Protein AF-A0A5C7VAH7-F1 (afdb_monomer_lite)

Foldseek 3Di:
DKFKKKKAFPDDLVCLVVVVVVLCVVCVQKDWDDPDRRITIIIHDPVSLVVSCPDPRIHIDTDD

Radius of gyration: 10.49 Å; chains: 1; bounding box: 21×20×28 Å

pLDDT: mean 90.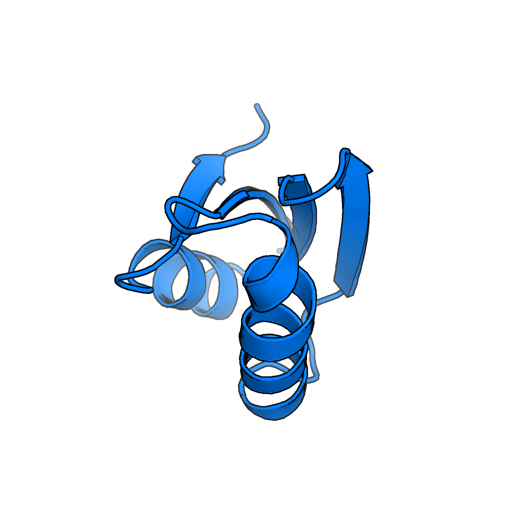65, std 6.03, range [56.12, 95.25]

Structure (mmCIF, N/CA/C/O backbone):
data_AF-A0A5C7VAH7-F1
#
_entry.id   AF-A0A5C7VAH7-F1
#
loop_
_atom_site.group_PDB
_atom_site.id
_atom_site.type_symbol
_atom_site.label_atom_id
_atom_site.label_alt_id
_atom_site.label_comp_id
_atom_site.label_asym_id
_atom_site.label_entity_id
_atom_site.label_seq_id
_atom_site.pdbx_PDB_ins_code
_atom_site.Cartn_x
_atom_site.Cartn_y
_atom_site.Cartn_z
_atom_site.occupancy
_atom_site.B_iso_or_equiv
_atom_site.auth_seq_id
_atom_site.auth_comp_id
_atom_site.auth_asym_id
_atom_site.auth_atom_id
_atom_site.pdbx_PDB_model_num
ATOM 1 N N . MET A 1 1 ? -7.464 6.577 13.378 1.00 76.25 1 MET A N 1
ATOM 2 C CA . MET A 1 1 ? -6.216 7.343 13.179 1.00 76.25 1 MET A CA 1
ATOM 3 C C . MET A 1 1 ? -5.637 6.919 11.843 1.00 76.25 1 MET A C 1
ATOM 5 O O . MET A 1 1 ? -5.561 5.719 11.601 1.00 76.25 1 MET A O 1
ATOM 9 N N . THR A 1 2 ? -5.338 7.871 10.965 1.00 86.56 2 THR A N 1
ATOM 10 C CA . THR A 1 2 ? -4.690 7.616 9.672 1.00 86.56 2 THR A CA 1
ATOM 11 C C . THR A 1 2 ? -3.181 7.544 9.869 1.00 86.56 2 THR A C 1
ATOM 13 O O . THR A 1 2 ? -2.611 8.391 10.550 1.00 86.56 2 THR A O 1
ATOM 16 N N . GLN A 1 3 ? -2.561 6.531 9.282 1.00 90.75 3 GLN A N 1
ATOM 17 C CA . GLN A 1 3 ? -1.130 6.283 9.246 1.00 90.75 3 GLN A CA 1
ATOM 18 C C . GLN A 1 3 ? -0.584 6.564 7.852 1.00 90.75 3 GLN A C 1
ATOM 20 O O . GLN A 1 3 ? -1.265 6.347 6.846 1.00 90.75 3 GLN A O 1
ATOM 25 N N . HIS A 1 4 ? 0.673 6.989 7.821 1.00 93.19 4 HIS A N 1
ATOM 26 C CA . HIS A 1 4 ? 1.439 7.182 6.602 1.00 93.19 4 HIS A CA 1
ATOM 27 C C . HIS A 1 4 ? 2.627 6.224 6.609 1.00 93.19 4 HIS A C 1
ATOM 29 O O . HIS A 1 4 ? 3.384 6.143 7.578 1.00 93.19 4 HIS A O 1
ATOM 35 N N . LEU A 1 5 ? 2.798 5.483 5.523 1.00 93.44 5 LEU A N 1
ATOM 36 C CA . LEU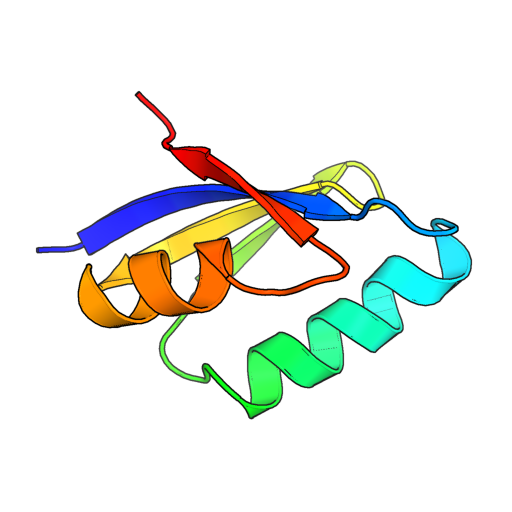 A 1 5 ? 3.947 4.607 5.327 1.00 93.44 5 LEU A CA 1
ATOM 37 C C . LEU A 1 5 ? 4.448 4.715 3.892 1.00 93.44 5 LEU A C 1
ATOM 39 O O . LEU A 1 5 ? 3.698 5.021 2.977 1.00 93.44 5 LEU A O 1
ATOM 43 N N . THR A 1 6 ? 5.728 4.463 3.695 1.00 95.25 6 THR A N 1
ATOM 44 C CA . THR A 1 6 ? 6.334 4.292 2.381 1.00 95.25 6 THR A CA 1
ATOM 45 C C . THR A 1 6 ? 6.431 2.800 2.096 1.00 95.25 6 THR A C 1
ATOM 47 O O . THR A 1 6 ? 7.034 2.068 2.878 1.00 95.25 6 THR A O 1
ATOM 50 N N . LEU A 1 7 ? 5.857 2.350 0.986 1.00 94.31 7 LEU A N 1
ATOM 51 C CA . LEU A 1 7 ? 6.077 1.024 0.427 1.00 94.31 7 LEU A CA 1
ATOM 52 C C . LEU A 1 7 ? 7.123 1.103 -0.673 1.00 94.31 7 LEU A C 1
ATOM 54 O O . LEU A 1 7 ? 7.006 1.906 -1.598 1.00 94.31 7 LEU A O 1
ATOM 58 N N . ASN A 1 8 ? 8.123 0.241 -0.580 1.00 94.81 8 ASN A N 1
ATOM 59 C CA . ASN A 1 8 ? 9.117 0.041 -1.615 1.00 94.81 8 ASN A CA 1
ATOM 60 C C . ASN A 1 8 ? 8.975 -1.380 -2.155 1.00 94.81 8 ASN A C 1
ATOM 62 O O . ASN A 1 8 ? 8.990 -2.332 -1.379 1.00 94.81 8 ASN A O 1
ATOM 66 N N . PHE A 1 9 ? 8.803 -1.523 -3.459 1.00 94.62 9 PHE A N 1
ATOM 67 C CA . PHE A 1 9 ? 8.738 -2.819 -4.116 1.00 94.62 9 PHE A CA 1
ATOM 68 C C . PHE A 1 9 ? 10.146 -3.416 -4.191 1.00 94.62 9 PHE A C 1
ATOM 70 O O . PHE A 1 9 ? 11.084 -2.730 -4.593 1.00 94.62 9 PHE A O 1
ATOM 77 N N . ASP A 1 10 ? 10.305 -4.678 -3.795 1.00 91.94 10 ASP A N 1
ATOM 78 C CA . ASP A 1 10 ? 11.608 -5.367 -3.819 1.00 91.94 10 ASP A CA 1
ATOM 79 C C . ASP A 1 10 ? 11.825 -6.192 -5.107 1.00 91.94 10 ASP A C 1
ATOM 81 O O . ASP A 1 10 ? 12.838 -6.876 -5.254 1.00 91.94 10 ASP A O 1
ATOM 85 N N . GLY A 1 11 ? 10.877 -6.149 -6.049 1.00 88.69 11 GLY A N 1
ATOM 86 C CA . GLY A 1 11 ? 10.960 -6.841 -7.335 1.00 88.69 11 GLY A CA 1
ATOM 87 C C . GLY A 1 11 ? 11.323 -5.930 -8.519 1.00 88.69 11 GLY A C 1
ATOM 88 O O . GLY A 1 11 ? 11.574 -4.741 -8.349 1.00 88.69 11 GLY A O 1
ATOM 89 N N . PRO A 1 12 ? 11.318 -6.472 -9.751 1.00 89.12 12 PRO A N 1
ATOM 90 C CA . PRO A 1 12 ? 11.539 -5.693 -10.969 1.00 89.12 12 PRO A CA 1
ATOM 91 C C . PRO A 1 12 ? 10.493 -4.583 -11.152 1.00 89.12 12 PRO A C 1
ATOM 93 O O . PRO A 1 12 ? 9.297 -4.862 -11.074 1.00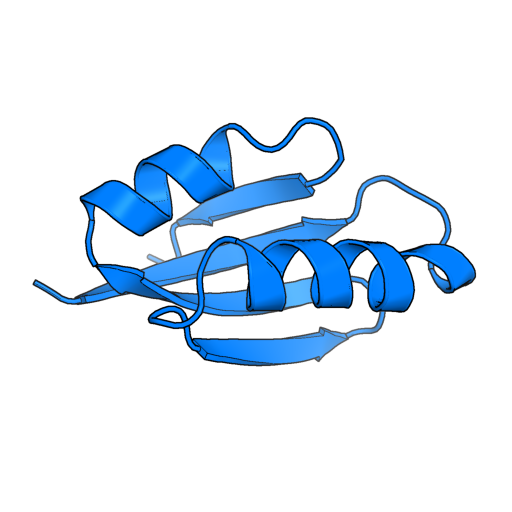 89.12 12 PRO A O 1
ATOM 96 N N . ASP A 1 13 ? 10.913 -3.368 -11.514 1.00 84.81 13 ASP A N 1
ATOM 97 C CA . ASP A 1 13 ? 10.019 -2.203 -11.672 1.00 84.81 13 ASP A CA 1
ATOM 98 C C . ASP A 1 13 ? 8.830 -2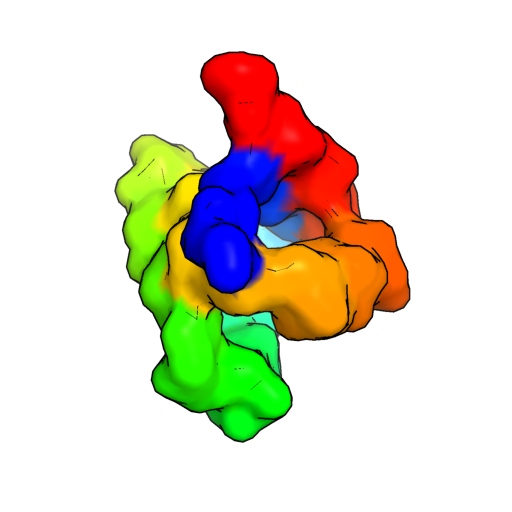.458 -12.611 1.00 84.81 13 ASP A C 1
ATOM 100 O O . ASP A 1 13 ? 7.714 -1.998 -12.367 1.00 84.81 13 ASP A O 1
ATOM 104 N N . ALA A 1 14 ? 9.035 -3.260 -13.662 1.00 86.56 14 ALA A N 1
ATOM 105 C CA . ALA A 1 14 ? 7.981 -3.647 -14.601 1.00 86.56 14 ALA A CA 1
ATOM 106 C C . ALA A 1 14 ? 6.817 -4.411 -13.934 1.00 86.56 14 ALA A C 1
ATOM 108 O O . ALA A 1 14 ? 5.695 -4.385 -14.440 1.00 86.56 14 ALA A O 1
ATOM 109 N N . LEU A 1 15 ? 7.072 -5.076 -12.802 1.00 90.94 15 LEU A N 1
ATOM 110 C CA . LEU A 1 15 ? 6.077 -5.817 -12.025 1.00 90.94 15 LEU A CA 1
ATOM 111 C C . LEU A 1 15 ? 5.469 -4.987 -10.887 1.00 90.94 15 LEU A C 1
ATOM 113 O O . LEU A 1 15 ? 4.398 -5.348 -10.400 1.00 90.94 15 LEU A O 1
ATOM 117 N N . ALA A 1 16 ? 6.080 -3.861 -10.503 1.00 91.25 16 ALA A N 1
ATOM 118 C CA . ALA A 1 16 ? 5.616 -3.040 -9.384 1.00 91.25 16 ALA A CA 1
ATOM 119 C C . ALA A 1 16 ? 4.167 -2.566 -9.569 1.00 91.25 16 ALA A C 1
ATOM 121 O O . ALA A 1 16 ? 3.356 -2.644 -8.650 1.00 91.25 16 ALA A O 1
ATOM 122 N N . ARG A 1 17 ? 3.806 -2.147 -10.789 1.00 89.69 17 ARG A N 1
ATOM 123 C 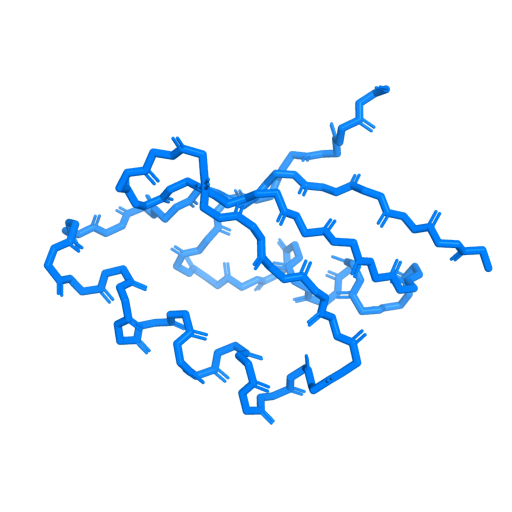CA . ARG A 1 17 ? 2.436 -1.728 -11.124 1.00 89.69 17 ARG A CA 1
ATOM 124 C C . ARG A 1 17 ? 1.416 -2.859 -11.017 1.00 89.69 17 ARG A C 1
ATOM 126 O O . ARG A 1 17 ? 0.299 -2.625 -10.565 1.00 89.69 17 ARG A O 1
ATOM 133 N N . ALA A 1 18 ? 1.789 -4.070 -11.431 1.00 92.19 18 ALA A N 1
ATOM 134 C CA . ALA A 1 18 ? 0.916 -5.236 -11.320 1.00 92.19 18 ALA A CA 1
ATOM 135 C C . ALA A 1 18 ? 0.713 -5.616 -9.845 1.00 92.19 18 ALA A C 1
ATOM 137 O O . ALA A 1 18 ? -0.424 -5.748 -9.397 1.00 92.19 18 ALA A O 1
ATOM 138 N N . ALA A 1 19 ? 1.801 -5.667 -9.074 1.00 92.25 19 ALA A N 1
ATOM 139 C CA . ALA A 1 19 ? 1.761 -5.898 -7.634 1.00 92.25 19 ALA A CA 1
ATOM 140 C C . ALA A 1 19 ? 0.953 -4.818 -6.887 1.00 92.25 19 ALA A C 1
ATOM 142 O O . ALA A 1 19 ? 0.249 -5.120 -5.923 1.00 92.25 19 ALA A O 1
ATOM 143 N N . LEU A 1 20 ? 1.022 -3.556 -7.330 1.00 92.62 20 LEU A N 1
ATOM 144 C CA . LEU A 1 20 ? 0.240 -2.460 -6.757 1.00 92.62 20 LEU A CA 1
ATOM 145 C C . LEU A 1 20 ? -1.255 -2.644 -7.032 1.00 92.62 20 LEU A C 1
ATOM 147 O O . LEU A 1 20 ? -2.072 -2.410 -6.143 1.00 92.62 20 LEU A O 1
ATOM 151 N N . ALA A 1 21 ? -1.624 -3.081 -8.239 1.00 93.12 21 ALA A N 1
ATOM 152 C CA . ALA A 1 21 ? -3.018 -3.345 -8.581 1.00 93.12 21 ALA A CA 1
ATOM 153 C C . ALA A 1 21 ? -3.635 -4.414 -7.660 1.00 93.12 21 ALA A C 1
ATOM 155 O O . ALA A 1 21 ? -4.766 -4.245 -7.202 1.00 93.12 21 ALA A O 1
ATOM 156 N N . GLU A 1 22 ? -2.876 -5.456 -7.307 1.00 93.12 22 GLU A N 1
ATOM 157 C CA . GLU A 1 22 ? -3.312 -6.457 -6.324 1.00 93.12 22 GLU A CA 1
ATOM 158 C C . GLU A 1 22 ? -3.529 -5.845 -4.929 1.00 93.12 22 GLU A C 1
ATOM 160 O O . GLU A 1 22 ? -4.519 -6.156 -4.257 1.00 93.12 22 GLU A O 1
ATOM 165 N N . LEU A 1 23 ? -2.643 -4.941 -4.489 1.00 93.31 23 LEU A N 1
ATOM 166 C CA . LEU A 1 23 ? -2.809 -4.239 -3.212 1.00 93.31 23 LEU A CA 1
ATOM 167 C C . LEU A 1 23 ? -4.044 -3.337 -3.206 1.00 93.31 23 LEU A C 1
ATOM 169 O O . LEU A 1 23 ? -4.789 -3.356 -2.229 1.00 93.31 23 LEU A O 1
ATOM 173 N N . LEU A 1 24 ? -4.298 -2.596 -4.285 1.00 93.25 24 LEU A N 1
ATOM 174 C CA . LEU A 1 24 ? -5.479 -1.737 -4.415 1.00 93.25 24 LEU A CA 1
ATOM 175 C C . LEU A 1 24 ? -6.784 -2.543 -4.349 1.00 93.25 24 LEU A C 1
ATOM 177 O O . LEU A 1 24 ? -7.751 -2.102 -3.731 1.00 93.25 24 LEU A O 1
ATOM 181 N N . GLN A 1 25 ? -6.807 -3.747 -4.929 1.00 93.50 25 GLN A N 1
ATOM 182 C CA . GLN A 1 25 ? -7.959 -4.647 -4.826 1.00 93.50 25 GLN A CA 1
ATOM 183 C C . GLN A 1 25 ? -8.150 -5.194 -3.407 1.00 93.50 25 GLN A C 1
ATOM 185 O O . GLN A 1 25 ? -9.281 -5.332 -2.938 1.00 93.50 25 GLN A O 1
ATOM 190 N N . ARG A 1 26 ? -7.054 -5.512 -2.711 1.00 92.75 26 ARG A N 1
ATOM 191 C CA . ARG A 1 26 ? -7.090 -6.102 -1.365 1.00 92.75 26 ARG A CA 1
ATOM 192 C C . ARG A 1 26 ? -7.333 -5.069 -0.262 1.00 92.75 26 ARG A C 1
ATOM 194 O O . ARG A 1 26 ? -7.903 -5.409 0.776 1.00 92.75 26 ARG A O 1
ATOM 201 N N . PHE A 1 27 ? -6.914 -3.827 -0.493 1.00 92.75 27 PHE A N 1
ATOM 202 C CA . PHE A 1 27 ? -6.975 -2.706 0.441 1.00 92.75 27 PHE A CA 1
ATOM 203 C C . PHE A 1 27 ? -7.611 -1.475 -0.230 1.00 92.75 27 PHE A C 1
ATOM 205 O O . PHE A 1 27 ? -6.951 -0.450 -0.390 1.00 92.75 27 PHE A O 1
ATOM 212 N N . PRO A 1 28 ? -8.909 -1.530 -0.583 1.00 90.88 28 PRO A N 1
ATOM 213 C CA . PRO A 1 28 ? -9.584 -0.446 -1.307 1.00 90.88 28 PRO A CA 1
ATOM 214 C C . PRO A 1 28 ? -9.696 0.858 -0.501 1.00 90.88 28 PRO A C 1
ATOM 216 O O . PRO A 1 28 ? -9.994 1.908 -1.057 1.00 90.88 28 PRO A O 1
ATOM 219 N N . GLN A 1 29 ? -9.469 0.785 0.813 1.00 89.94 29 GLN A N 1
ATOM 220 C CA . GLN A 1 29 ? -9.501 1.921 1.736 1.00 89.94 29 GLN A CA 1
ATOM 221 C C . GLN A 1 29 ? -8.168 2.694 1.762 1.00 89.94 29 GLN A C 1
ATOM 223 O O . GLN A 1 29 ? -8.115 3.806 2.284 1.00 89.94 29 GLN A O 1
ATOM 228 N N . ALA A 1 30 ? -7.085 2.088 1.262 1.00 93.38 30 ALA A N 1
ATOM 229 C CA . ALA A 1 30 ? -5.746 2.657 1.304 1.00 93.38 30 ALA A CA 1
ATOM 230 C C . ALA A 1 30 ? -5.492 3.529 0.070 1.00 93.38 30 ALA A C 1
ATOM 232 O O . ALA A 1 30 ? -5.815 3.156 -1.059 1.00 93.38 30 ALA A O 1
ATOM 233 N N . HIS A 1 31 ? -4.884 4.692 0.285 1.00 93.56 31 HIS A N 1
ATOM 234 C CA . HIS A 1 31 ? -4.542 5.624 -0.781 1.00 93.56 31 HIS A CA 1
ATOM 235 C C . HIS A 1 31 ? -3.049 5.556 -1.083 1.00 93.56 31 HIS A C 1
ATOM 237 O O . HIS A 1 31 ? -2.242 5.836 -0.200 1.00 93.56 31 HIS A O 1
ATOM 243 N N . PHE A 1 32 ? -2.691 5.192 -2.315 1.00 93.56 32 PHE A N 1
ATOM 244 C CA . PHE A 1 32 ? -1.309 5.015 -2.759 1.00 93.56 32 PHE A CA 1
ATOM 245 C C . PHE A 1 32 ? -0.919 6.151 -3.709 1.00 93.56 32 PHE A C 1
ATOM 247 O O . PHE A 1 32 ? -1.576 6.361 -4.728 1.00 93.56 32 PHE A O 1
ATOM 254 N N . THR A 1 33 ? 0.176 6.838 -3.403 1.00 93.44 33 THR A N 1
ATOM 255 C CA . THR A 1 33 ? 0.753 7.919 -4.207 1.00 93.44 33 THR A CA 1
ATOM 256 C C . THR A 1 33 ? 2.146 7.506 -4.657 1.00 93.44 33 THR A C 1
ATOM 258 O O . THR A 1 33 ? 3.009 7.246 -3.822 1.00 93.44 33 THR A O 1
ATOM 261 N N . GLU A 1 34 ? 2.377 7.439 -5.967 1.00 91.75 34 GLU A N 1
ATOM 262 C CA . GLU A 1 34 ? 3.694 7.126 -6.535 1.00 91.75 34 GLU A CA 1
ATOM 263 C C . GLU A 1 34 ? 4.674 8.278 -6.268 1.00 91.75 34 GLU A C 1
ATOM 265 O O . GLU A 1 34 ? 4.375 9.432 -6.574 1.00 91.75 34 GLU A O 1
ATOM 270 N N . LEU A 1 35 ? 5.822 7.960 -5.666 1.00 89.81 35 LEU A N 1
ATOM 271 C CA . LEU A 1 35 ? 6.954 8.880 -5.518 1.00 89.81 35 LEU A CA 1
ATOM 272 C C . LEU A 1 35 ? 7.968 8.651 -6.641 1.00 89.81 35 LEU A C 1
ATOM 274 O O . LEU A 1 35 ? 8.383 9.594 -7.306 1.00 89.81 35 LEU A O 1
ATOM 278 N N . ASP A 1 36 ? 8.316 7.382 -6.851 1.00 89.38 36 ASP A N 1
ATOM 279 C CA . ASP A 1 36 ? 9.246 6.885 -7.861 1.00 89.38 36 ASP A CA 1
ATOM 280 C C . ASP A 1 36 ? 8.714 5.537 -8.386 1.00 89.38 36 ASP A C 1
ATOM 282 O O . ASP A 1 36 ? 7.8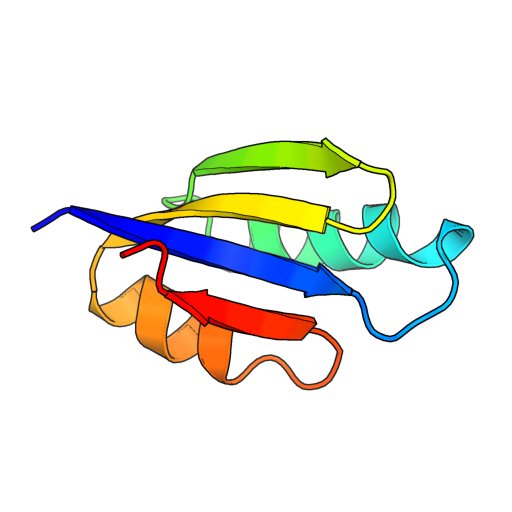94 4.902 -7.711 1.00 89.38 36 ASP A O 1
ATOM 286 N N . PRO A 1 37 ? 9.176 5.039 -9.548 1.00 87.19 37 PRO A N 1
ATOM 287 C CA . PRO A 1 37 ? 8.855 3.683 -9.989 1.00 87.19 37 PRO A CA 1
ATOM 288 C C . PRO A 1 37 ? 9.178 2.661 -8.888 1.00 87.19 37 PRO A C 1
ATOM 290 O O . PRO A 1 37 ? 10.306 2.592 -8.410 1.00 87.19 37 PRO A O 1
ATOM 293 N N . GLY A 1 38 ? 8.168 1.911 -8.438 1.00 90.81 38 GLY A N 1
ATOM 294 C CA . GLY A 1 38 ? 8.330 0.936 -7.354 1.00 90.81 38 GLY A CA 1
ATOM 295 C C . GLY A 1 38 ? 8.281 1.510 -5.934 1.00 90.81 38 GLY A C 1
ATOM 296 O O . GLY A 1 38 ? 8.313 0.733 -4.982 1.00 90.81 38 GLY A O 1
ATOM 297 N N . ARG A 1 39 ? 8.137 2.827 -5.748 1.00 93.75 39 ARG A N 1
ATOM 298 C CA . ARG A 1 39 ? 8.078 3.462 -4.426 1.00 93.75 39 ARG A CA 1
ATOM 299 C C . ARG A 1 39 ? 6.824 4.312 -4.266 1.00 93.75 39 ARG A C 1
ATOM 301 O O . ARG A 1 39 ? 6.601 5.273 -4.998 1.00 93.75 39 ARG A O 1
ATOM 308 N N . TYR A 1 40 ? 6.034 3.994 -3.247 1.00 93.56 40 TYR A N 1
ATOM 309 C CA . TYR A 1 40 ? 4.720 4.589 -3.027 1.00 93.56 40 TYR A CA 1
ATOM 310 C C . TYR A 1 40 ? 4.569 5.070 -1.590 1.00 93.56 40 TYR A C 1
ATOM 312 O O . TYR A 1 40 ? 4.857 4.336 -0.648 1.00 93.56 40 TYR A O 1
ATOM 320 N N . THR A 1 41 ? 4.052 6.278 -1.405 1.00 94.88 41 THR A N 1
ATOM 321 C CA . THR A 1 41 ? 3.495 6.697 -0.116 1.00 94.88 41 THR A CA 1
ATOM 322 C C . THR A 1 41 ? 2.088 6.139 0.004 1.00 94.88 41 THR A C 1
ATOM 324 O O . THR A 1 41 ? 1.298 6.247 -0.929 1.00 94.88 41 THR A O 1
ATOM 327 N N . VAL A 1 42 ? 1.753 5.565 1.151 1.00 94.56 42 VAL A N 1
ATOM 328 C CA . VAL A 1 42 ? 0.439 4.996 1.429 1.00 94.56 42 VAL A CA 1
ATOM 329 C C . VAL A 1 42 ? -0.158 5.653 2.656 1.00 94.56 42 VAL A C 1
ATOM 331 O O . VAL A 1 42 ? 0.476 5.721 3.709 1.00 94.56 42 VAL A O 1
ATOM 334 N N . THR A 1 43 ? -1.395 6.113 2.508 1.00 94.69 43 THR A N 1
ATOM 335 C CA . THR A 1 43 ? -2.204 6.685 3.584 1.00 94.69 43 THR A CA 1
ATOM 336 C C . THR A 1 43 ? -3.362 5.746 3.871 1.00 94.69 43 THR A C 1
ATOM 338 O O . THR A 1 43 ? -4.156 5.454 2.977 1.00 94.69 43 THR A O 1
ATOM 341 N N . THR A 1 44 ? -3.454 5.237 5.097 1.00 94.56 44 THR A N 1
ATOM 342 C CA . THR A 1 44 ? -4.468 4.237 5.464 1.00 94.56 44 THR A CA 1
ATOM 343 C C . THR A 1 44 ? -4.680 4.170 6.977 1.00 94.56 44 THR A C 1
ATOM 345 O O . THR A 1 44 ? -3.957 4.806 7.731 1.00 94.56 44 THR A O 1
ATOM 348 N N . ASP A 1 45 ? -5.663 3.422 7.473 1.00 93.75 45 ASP A N 1
ATOM 349 C CA . ASP A 1 45 ? -5.795 3.137 8.907 1.00 93.75 45 ASP A CA 1
ATOM 350 C C . ASP A 1 45 ? -4.675 2.217 9.443 1.00 93.75 45 ASP A C 1
ATOM 352 O O . ASP A 1 45 ? -4.006 1.512 8.687 1.00 93.75 45 ASP A O 1
ATOM 356 N N . ALA A 1 46 ? -4.485 2.200 10.766 1.00 91.00 46 ALA A N 1
ATOM 357 C CA . ALA A 1 46 ? -3.421 1.427 11.412 1.00 91.00 46 ALA A CA 1
ATOM 358 C C . ALA A 1 46 ? -3.482 -0.085 11.131 1.00 91.00 46 ALA A C 1
ATOM 360 O O . ALA A 1 46 ? -2.445 -0.682 10.852 1.00 91.00 46 ALA A O 1
ATOM 361 N N . ALA A 1 47 ? -4.673 -0.690 11.118 1.00 91.94 47 ALA A N 1
ATOM 362 C CA . ALA A 1 47 ? -4.803 -2.127 10.879 1.00 91.94 47 ALA A CA 1
ATOM 363 C C . ALA A 1 47 ? -4.406 -2.484 9.439 1.00 91.94 47 ALA A C 1
ATOM 365 O O . ALA A 1 47 ? -3.729 -3.483 9.189 1.00 91.94 47 ALA A O 1
ATOM 366 N N . THR A 1 48 ? -4.786 -1.650 8.474 1.00 92.94 48 THR A N 1
ATOM 367 C CA . THR A 1 48 ? -4.364 -1.818 7.081 1.00 92.94 48 THR A CA 1
ATOM 368 C C . THR A 1 48 ? -2.865 -1.562 6.907 1.00 92.94 48 THR A C 1
ATOM 370 O O . THR A 1 48 ? -2.213 -2.310 6.179 1.00 92.94 48 THR A O 1
ATOM 373 N N . ALA A 1 49 ? -2.291 -0.578 7.606 1.00 92.00 49 ALA A N 1
ATOM 374 C CA . ALA A 1 49 ? -0.850 -0.317 7.598 1.00 92.00 49 ALA A CA 1
ATOM 375 C C . ALA A 1 49 ? -0.038 -1.533 8.076 1.00 92.00 49 ALA A C 1
ATOM 377 O O . ALA A 1 49 ? 0.919 -1.931 7.411 1.00 92.00 49 ALA A O 1
ATOM 378 N N . GLU A 1 50 ? -0.455 -2.178 9.169 1.00 92.38 50 GLU A N 1
ATOM 379 C CA . GLU A 1 50 ? 0.184 -3.402 9.673 1.00 92.38 50 GLU A CA 1
ATOM 380 C C . GLU A 1 50 ? 0.103 -4.553 8.664 1.00 92.38 50 GLU A C 1
ATOM 382 O O . GLU A 1 50 ? 1.071 -5.287 8.467 1.00 92.38 50 GLU A O 1
ATOM 387 N N . ARG A 1 51 ? -1.031 -4.692 7.966 1.00 93.19 51 ARG A N 1
ATOM 388 C CA . ARG A 1 51 ? -1.203 -5.718 6.924 1.00 93.19 51 ARG A CA 1
ATOM 389 C C . ARG A 1 51 ? -0.371 -5.434 5.676 1.00 93.19 51 ARG A C 1
ATOM 391 O O . ARG A 1 51 ? 0.114 -6.380 5.053 1.00 93.19 51 ARG A O 1
ATOM 398 N N . LEU A 1 52 ? -0.205 -4.167 5.301 1.00 92.31 52 LEU A N 1
ATOM 399 C CA . LEU A 1 52 ? 0.663 -3.754 4.196 1.00 92.31 52 LEU A CA 1
ATOM 400 C C . LEU A 1 52 ? 2.143 -3.983 4.524 1.00 92.31 52 LEU A C 1
ATOM 402 O O . LEU A 1 52 ? 2.898 -4.406 3.655 1.00 92.31 52 LEU A O 1
ATOM 406 N N . ALA A 1 53 ? 2.544 -3.796 5.783 1.00 91.25 53 ALA A N 1
ATOM 407 C CA . ALA A 1 53 ? 3.905 -4.079 6.238 1.00 91.25 53 ALA A CA 1
ATOM 408 C C . ALA A 1 53 ? 4.281 -5.571 6.208 1.00 91.25 53 ALA A C 1
ATOM 410 O O . ALA A 1 53 ? 5.460 -5.907 6.258 1.00 91.25 53 ALA A O 1
ATOM 411 N N . GLN A 1 54 ? 3.295 -6.465 6.103 1.00 91.94 54 GLN A N 1
ATOM 412 C CA . GLN A 1 54 ? 3.493 -7.915 6.014 1.00 91.94 54 GLN A CA 1
ATOM 413 C C . GLN A 1 54 ? 3.478 -8.444 4.569 1.00 91.94 54 GLN A C 1
ATOM 415 O O . GLN A 1 54 ? 3.463 -9.658 4.361 1.00 91.94 54 GLN A O 1
ATOM 420 N N . GLN A 1 55 ? 3.427 -7.573 3.555 1.00 91.44 55 GLN A N 1
ATOM 421 C CA . GLN A 1 55 ? 3.382 -8.026 2.166 1.00 91.44 55 GLN A CA 1
ATOM 422 C C . GLN A 1 55 ? 4.773 -8.507 1.715 1.00 91.44 55 GLN A C 1
ATOM 424 O O . GLN A 1 55 ? 5.728 -7.743 1.776 1.00 91.44 55 GLN A O 1
ATOM 429 N N . PRO A 1 56 ? 4.914 -9.745 1.209 1.00 88.81 56 PRO A N 1
ATOM 430 C CA . PRO A 1 56 ? 6.224 -10.371 0.992 1.00 88.81 56 PRO A CA 1
ATOM 431 C C . PRO A 1 56 ? 7.070 -9.702 -0.098 1.00 88.81 56 PRO A C 1
ATOM 433 O O . PRO A 1 56 ? 8.288 -9.816 -0.084 1.00 88.81 56 PRO A O 1
ATOM 436 N N . GLN A 1 57 ? 6.421 -9.023 -1.043 1.00 90.75 57 GLN A N 1
ATOM 437 C CA . GLN A 1 57 ? 7.062 -8.337 -2.168 1.00 90.75 57 GLN A CA 1
ATOM 438 C C . GLN A 1 57 ? 7.251 -6.827 -1.933 1.00 90.75 57 GLN A C 1
ATOM 440 O O . GLN A 1 57 ? 7.666 -6.110 -2.843 1.00 90.75 57 GLN A O 1
ATOM 445 N N . TRP A 1 58 ? 6.915 -6.339 -0.732 1.00 93.06 58 TRP A N 1
ATOM 446 C CA . TRP A 1 58 ? 6.957 -4.922 -0.389 1.00 93.06 58 TRP A CA 1
ATOM 447 C C . TRP A 1 58 ? 7.639 -4.689 0.955 1.00 93.06 58 TRP A C 1
ATOM 449 O O . TRP A 1 58 ? 7.211 -5.205 1.988 1.00 93.06 58 TRP A O 1
ATOM 459 N N . ARG A 1 59 ? 8.622 -3.796 0.976 1.00 93.06 59 ARG A N 1
ATOM 460 C CA . ARG A 1 59 ? 9.197 -3.274 2.210 1.00 93.06 59 ARG A CA 1
ATOM 461 C C . ARG A 1 59 ? 8.468 -2.012 2.640 1.00 93.06 59 ARG A C 1
ATOM 463 O O . ARG A 1 59 ? 8.524 -0.987 1.961 1.00 93.06 59 ARG A O 1
ATOM 470 N N . ALA A 1 60 ? 7.814 -2.073 3.794 1.00 92.69 60 ALA A N 1
ATOM 471 C CA . ALA A 1 60 ? 7.197 -0.908 4.414 1.00 92.69 60 ALA A CA 1
ATOM 472 C C . ALA A 1 60 ? 8.172 -0.194 5.357 1.00 92.69 60 ALA A C 1
ATOM 474 O O . ALA A 1 60 ? 8.841 -0.823 6.176 1.00 92.69 60 ALA A O 1
ATOM 475 N N . ALA A 1 61 ? 8.200 1.130 5.284 1.00 90.38 61 ALA A N 1
ATOM 476 C CA . ALA A 1 61 ? 8.817 2.001 6.272 1.00 90.38 61 ALA A CA 1
ATOM 477 C C . ALA A 1 61 ? 7.771 3.015 6.728 1.00 90.38 61 ALA A C 1
ATOM 479 O O . ALA A 1 61 ? 7.140 3.659 5.893 1.00 90.38 61 ALA A O 1
ATOM 480 N N . MET A 1 62 ? 7.562 3.172 8.034 1.00 83.12 62 MET A N 1
ATOM 481 C CA . MET A 1 62 ? 6.688 4.244 8.505 1.00 83.12 62 MET A CA 1
ATOM 482 C C . MET A 1 62 ? 7.264 5.601 8.104 1.00 83.12 62 MET A C 1
ATOM 484 O O . MET A 1 62 ? 8.460 5.843 8.272 1.00 83.12 62 MET A O 1
ATOM 488 N N . ALA A 1 63 ? 6.411 6.468 7.557 1.00 68.75 63 ALA A N 1
ATOM 489 C CA . ALA A 1 63 ? 6.776 7.861 7.370 1.00 68.75 63 ALA A CA 1
ATOM 490 C C . ALA A 1 63 ? 6.747 8.506 8.763 1.00 68.75 63 ALA A C 1
ATOM 492 O O . ALA A 1 63 ? 5.710 8.465 9.427 1.00 68.75 63 ALA A O 1
ATOM 493 N N . ALA A 1 64 ? 7.910 8.965 9.231 1.00 56.12 64 ALA A N 1
ATOM 494 C CA . ALA A 1 64 ? 8.058 9.642 10.519 1.00 56.12 64 ALA A CA 1
ATOM 495 C C . ALA A 1 64 ? 7.366 11.011 10.524 1.00 56.12 64 ALA A C 1
ATOM 497 O O . ALA A 1 64 ? 7.315 11.645 9.444 1.00 56.12 64 ALA A O 1
#

Sequence (64 aa):
MTQHLTLNFDGPDALARAALAELLQRFPQAHFTELDPGRYTVTTDAATAERLAQQPQWRAAMAA

Secondary structure (DSSP, 8-state):
-EEEEEEEE-S-HHHHHHHHHHHHHH-TT-EEEEEETTEEEEEEEHHHHHHHTT-TTEEEEE--